Protein 6TCI (pdb70)

Radius of gyration: 10.43 Å; Cα contacts (8 Å, |Δi|>4): 102; chains: 1; bounding box: 25×22×24 Å

Secondary structure (DSSP, 8-state):
---SSPB-TT-BSHHHHHHHHHHHHTT---S---SB-SHHHHHHHHHHHHHTT---SS-B-HHHHHHHHHHT-

Structure (mmCIF, N/CA/C/O backbone):
data_6TCI
#
_entry.id   6TCI
#
_cell.length_a   43.330
_cell.length_b   43.330
_cell.length_c   72.270
_cell.angle_alpha   90.000
_cell.angle_beta   90.000
_cell.angle_gamma   90.000
#
_symmetry.space_group_name_H-M   'P 41 21 2'
#
loop_
_entity.id
_entity.type
_entity.pdbx_description
1 polymer 'Spore cortex-lytic enzyme'
2 water water
#
loop_
_atom_site.group_PDB
_atom_site.id
_atom_site.type_symbol
_atom_site.label_atom_id
_atom_site.label_alt_id
_atom_site.label_comp_id
_atom_site.label_asym_id
_atom_site.label_entity_id
_atom_site.la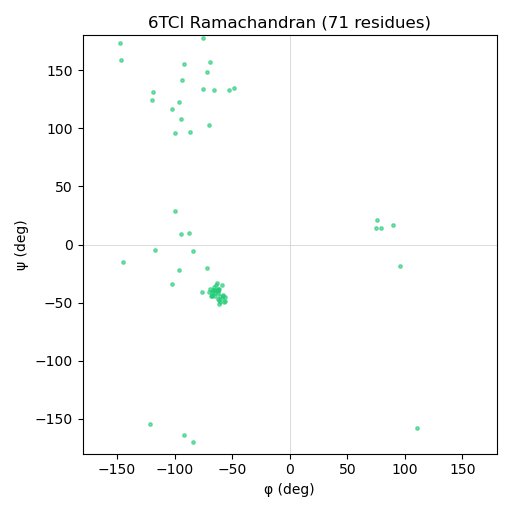bel_seq_id
_atom_site.pdbx_PDB_ins_code
_atom_site.Cartn_x
_atom_site.Cartn_y
_atom_site.Cartn_z
_atom_site.occupancy
_atom_site.B_iso_or_equiv
_atom_site.auth_seq_id
_atom_site.auth_comp_id
_atom_site.auth_asym_id
_atom_site.auth_atom_id
_atom_site.pdbx_PDB_model_num
ATOM 1 N N . ALA A 1 1 ? -15.02719 18.66432 -1.63702 1.000 39.02106 124 ALA A N 1
ATOM 2 C CA . ALA A 1 1 ? -13.65767 18.85833 -2.10034 1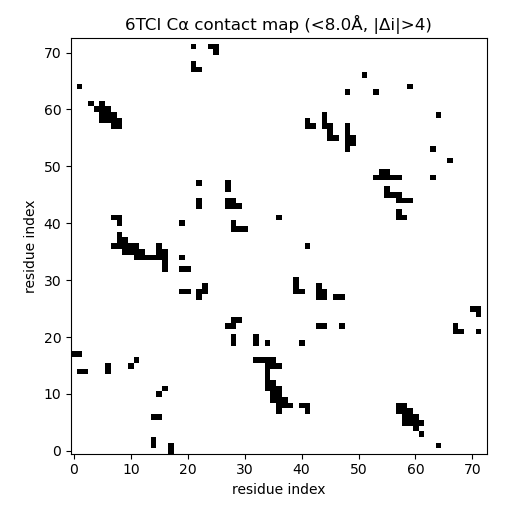.000 36.24268 124 ALA A CA 1
ATOM 3 C C . ALA A 1 1 ? -13.00527 17.56133 -2.59465 1.000 32.90867 124 ALA A C 1
ATOM 4 O O . ALA A 1 1 ? -11.84506 17.56610 -2.99986 1.000 34.54267 124 ALA A O 1
ATOM 6 N N . PHE A 1 2 ? -13.74684 16.45571 -2.55805 1.000 27.73112 125 PHE A N 1
ATOM 7 C CA . PHE A 1 2 ? -13.23404 15.19417 -3.07698 1.000 24.44433 125 PHE A CA 1
ATOM 8 C C . PHE A 1 2 ? -13.16679 15.22582 -4.60246 1.000 25.41168 125 PHE A C 1
ATOM 9 O O . PHE A 1 2 ? -13.97713 15.87229 -5.26949 1.000 27.74553 125 PHE A O 1
ATOM 17 N N . SER A 1 3 ? -12.19244 14.50748 -5.15455 1.000 24.05391 126 SER A N 1
ATOM 18 C CA . SER A 1 3 ? -12.16068 14.24880 -6.58635 1.000 24.50382 126 SER A CA 1
ATOM 19 C C . SER A 1 3 ? -13.20218 13.18472 -6.92792 1.000 24.44067 126 SER A C 1
ATOM 20 O O . SER A 1 3 ? -13.87336 12.63224 -6.04962 1.000 24.31349 126 SER A O 1
ATOM 23 N N . ASN A 1 4 ? -13.32727 12.87359 -8.21642 1.000 27.49594 127 ASN A N 1
ATOM 24 C CA . ASN A 1 4 ? -14.25043 11.84733 -8.68469 1.000 30.38737 127 ASN A CA 1
ATOM 25 C C . ASN A 1 4 ? -13.63856 10.44618 -8.69432 1.000 30.91177 127 ASN A C 1
ATOM 26 O O . ASN A 1 4 ? -14.24588 9.52135 -9.24639 1.000 32.07087 127 ASN A O 1
ATOM 31 N N . GLN A 1 5 ? -12.46048 10.27043 -8.10133 1.000 27.15725 128 GLN A N 1
ATOM 32 C CA . GLN A 1 5 ? -11.78343 8.98126 -8.07046 1.000 26.21461 128 GLN A CA 1
ATOM 33 C C . GLN A 1 5 ? -12.14225 8.23828 -6.79264 1.000 22.28048 128 GLN A C 1
ATOM 34 O O . GLN A 1 5 ? -12.26889 8.84204 -5.72376 1.000 23.76546 128 GLN A O 1
ATOM 40 N N . VAL A 1 6 ? -12.31390 6.92120 -6.91307 1.000 17.35404 129 VAL A N 1
ATOM 41 C CA . VAL A 1 6 ? -12.58720 6.09412 -5.74393 1.000 14.17799 129 VAL A CA 1
ATOM 42 C C . VAL A 1 6 ? -11.37039 6.10286 -4.83153 1.000 15.23988 129 VAL A C 1
ATOM 43 O O . VAL A 1 6 ? -10.23470 5.92150 -5.28649 1.000 19.09369 129 VAL A O 1
ATOM 47 N N . ILE A 1 7 ? -11.59853 6.31325 -3.53224 1.000 13.54884 130 ILE A N 1
ATOM 48 C CA . ILE A 1 7 ? -10.52675 6.31867 -2.54029 1.000 12.91449 130 ILE A CA 1
ATOM 49 C C . ILE A 1 7 ? -10.46579 4.93852 -1.90980 1.000 12.82856 130 ILE A C 1
ATOM 50 O O . ILE A 1 7 ? -11.45987 4.46423 -1.34488 1.000 12.88095 130 ILE A O 1
ATOM 55 N N . GLN A 1 8 ? -9.30392 4.29298 -1.98809 1.000 13.67082 131 GLN A N 1
ATOM 56 C CA . GLN A 1 8 ? -9.18569 2.94087 -1.46428 1.000 14.23314 131 GLN A CA 1
ATOM 57 C C . GLN A 1 8 ? -7.78084 2.71731 -0.93404 1.000 12.00637 131 GLN A C 1
ATOM 58 O O . GLN A 1 8 ? -6.88345 3.54282 -1.11050 1.000 14.03277 131 GLN A O 1
ATOM 64 N N . ARG A 1 9 ? -7.60760 1.56004 -0.30563 1.000 13.64143 132 ARG A N 1
ATOM 65 C CA . ARG A 1 9 ? -6.32987 1.14886 0.25089 1.000 14.66364 132 ARG A CA 1
ATOM 66 C C . ARG A 1 9 ? -5.19733 1.34031 -0.75030 1.000 15.28675 132 ARG A C 1
ATOM 67 O O . ARG A 1 9 ? -5.32090 0.98996 -1.92967 1.000 17.16303 132 ARG A O 1
ATOM 75 N N . GLY A 1 10 ? -4.08911 1.91121 -0.26916 1.000 15.43226 133 GLY A N 1
ATOM 76 C CA . GLY A 1 10 ? -2.93724 2.18989 -1.09508 1.000 16.17080 133 GLY A CA 1
ATOM 77 C C . GLY A 1 10 ? -2.88968 3.59694 -1.64345 1.000 18.27588 133 GLY A C 1
ATOM 78 O O . GLY A 1 10 ? -1.82033 4.04823 -2.07262 1.000 21.30342 133 GLY A O 1
ATOM 79 N N . ALA A 1 11 ? -4.01571 4.29787 -1.64663 1.000 16.62007 134 ALA A N 1
ATOM 80 C CA . ALA A 1 11 ? -4.04130 5.66531 -2.12244 1.000 17.24980 134 ALA A CA 1
ATOM 81 C C . ALA A 1 11 ? -3.29585 6.57971 -1.16038 1.000 17.99885 134 ALA A C 1
ATOM 82 O O . ALA A 1 11 ? -3.14613 6.29631 0.03546 1.000 16.73772 134 ALA A O 1
ATOM 84 N N . SER A 1 12 ? -2.84227 7.70437 -1.70100 1.000 20.08798 135 SER A N 1
ATOM 85 C CA . SER A 1 12 ? -2.23230 8.73777 -0.88938 1.000 20.01641 135 SER A CA 1
ATOM 86 C C . SER A 1 12 ? -2.56032 10.09256 -1.49304 1.000 20.17036 135 SER A C 1
ATOM 87 O O . SER A 1 12 ? -2.91965 10.20275 -2.66839 1.000 24.03228 135 SER A O 1
ATOM 90 N N . GLY A 1 13 ? -2.45972 11.12090 -0.66934 1.000 19.59661 136 GLY A N 1
ATOM 91 C CA . GLY A 1 13 ? -2.61998 12.47265 -1.14411 1.000 19.18099 136 GLY A CA 1
ATOM 92 C C . GLY A 1 13 ? -3.89370 13.12467 -0.63679 1.000 18.24789 136 GLY A C 1
ATOM 93 O O . GLY A 1 13 ? -4.48354 12.71392 0.36243 1.000 18.57311 136 GLY A O 1
ATOM 94 N N . GLU A 1 14 ? -4.32157 14.15212 -1.38219 1.000 20.40374 137 GLU A N 1
ATOM 95 C CA . GLU A 1 14 ? -5.31047 15.09594 -0.86326 1.000 23.00542 137 GLU A CA 1
ATOM 96 C C . GLU A 1 14 ? -6.64435 14.43307 -0.53993 1.000 19.37727 137 GLU A C 1
ATOM 97 O O . GLU A 1 14 ? -7.26443 14.76985 0.47474 1.000 19.53962 137 GLU A O 1
ATOM 103 N N . ASP A 1 15 ? -7.12496 13.51637 -1.39152 1.000 17.90222 138 ASP A N 1
ATOM 104 C CA . ASP A 1 15 ? -8.39343 12.84849 -1.10116 1.000 16.33103 138 ASP A CA 1
ATOM 105 C C . ASP A 1 15 ? -8.30499 12.06040 0.19427 1.000 14.20045 138 ASP A C 1
ATOM 106 O O . ASP A 1 15 ? -9.26866 12.00868 0.96324 1.000 14.29260 138 ASP A O 1
ATOM 111 N N . VAL A 1 16 ? -7.15765 11.42036 0.44243 1.000 14.06616 139 VAL A N 1
ATOM 112 C CA . VAL A 1 16 ? -6.99939 10.62710 1.65769 1.000 13.07996 139 VAL A CA 1
ATOM 113 C C . VAL A 1 16 ? -6.92485 11.52176 2.89054 1.000 14.15662 139 VAL A C 1
ATOM 114 O O . VAL A 1 16 ? -7.47839 11.18822 3.94599 1.000 14.42427 139 VAL A O 1
ATOM 118 N N . ILE A 1 17 ? -6.21285 12.65066 2.79142 1.000 14.83387 140 ILE A N 1
ATOM 119 C CA . ILE A 1 17 ? -6.18519 13.61520 3.89167 1.000 15.99316 140 ILE A CA 1
ATOM 120 C C . ILE A 1 17 ? -7.59799 14.05458 4.26013 1.000 16.26644 140 ILE A C 1
ATOM 121 O O . ILE A 1 17 ? -7.97231 14.06842 5.43747 1.000 16.70231 140 ILE A O 1
ATOM 126 N N . GLU A 1 18 ? -8.40033 14.43576 3.25911 1.000 13.82640 141 GLU A N 1
ATOM 127 C CA . GLU A 1 18 ? -9.76354 14.86734 3.56607 1.000 13.90944 141 GLU A CA 1
ATOM 128 C C . GLU A 1 18 ? -10.59989 13.71946 4.11950 1.000 13.73947 141 GLU A C 1
ATOM 129 O O . GLU A 1 18 ? -11.38370 13.91661 5.05811 1.000 13.14496 141 GLU A O 1
ATOM 135 N N . LEU A 1 19 ? -10.44033 12.51615 3.55959 1.000 13.27197 142 LEU A N 1
ATOM 136 C CA . LEU A 1 19 ? -11.17971 11.35673 4.05444 1.000 11.93247 142 LEU A CA 1
ATOM 137 C C . LEU A 1 19 ? -10.84570 11.07693 5.51738 1.000 12.94725 142 LEU A C 1
ATOM 138 O O . LEU A 1 19 ? -11.74464 10.90149 6.35342 1.000 13.04935 142 LEU A O 1
ATOM 143 N N . GLN A 1 20 ? -9.55065 11.02123 5.84010 1.000 13.05342 143 GLN A N 1
ATOM 144 C CA . GLN A 1 20 ? -9.14253 10.76588 7.21690 1.000 12.85213 143 GLN A CA 1
ATOM 145 C C . GLN A 1 20 ? -9.62785 11.86784 8.14457 1.000 14.08966 143 GLN A C 1
ATOM 146 O O . GLN A 1 20 ? -10.06119 11.59305 9.26635 1.000 15.03274 143 GLN A O 1
ATOM 152 N N . SER A 1 21 ? -9.56900 13.12042 7.68785 1.000 13.73606 144 SER A N 1
ATOM 153 C CA . SER A 1 21 ? -9.98239 14.23943 8.53099 1.000 14.41772 144 SER A CA 1
ATOM 154 C C . SER A 1 21 ? -11.48344 14.21506 8.79692 1.000 14.07304 144 SER A C 1
ATOM 155 O O . SER A 1 21 ? -11.92657 14.47186 9.93035 1.000 15.00742 144 SER A O 1
ATOM 158 N N . ARG A 1 22 ? -12.28838 13.94808 7.76286 1.000 13.46002 145 ARG A N 1
ATOM 159 C CA . ARG A 1 22 ? -13.73059 13.86233 7.98675 1.000 13.48109 145 ARG A CA 1
ATOM 160 C C . ARG A 1 22 ? -14.07456 12.68757 8.89464 1.000 14.04154 145 ARG A C 1
ATOM 161 O O . ARG A 1 22 ? -14.92078 12.81420 9.79055 1.000 15.04659 145 ARG A O 1
ATOM 169 N N . LEU A 1 23 ? -13.42203 11.53870 8.69021 1.000 13.67744 146 LEU A N 1
ATOM 170 C CA . LEU A 1 23 ? -13.67167 10.39435 9.56013 1.000 13.73228 146 LEU A CA 1
ATOM 171 C C . LEU A 1 23 ? -13.24479 10.69097 10.99251 1.000 15.29144 146 LEU A C 1
ATOM 172 O O . LEU A 1 23 ? -13.86905 10.21010 11.94006 1.000 17.79104 146 LEU A O 1
ATOM 177 N N . LYS A 1 24 ? -12.17097 11.46433 11.16977 1.000 15.70510 147 LYS A N 1
ATOM 178 C CA . LYS A 1 24 ? -11.75392 11.83495 12.51781 1.000 18.18159 147 LYS A CA 1
ATOM 179 C C . LYS A 1 24 ? -12.78002 12.75132 13.17030 1.000 19.16654 147 LYS A C 1
ATOM 180 O O . LYS A 1 24 ? -13.14782 12.55500 14.33522 1.000 22.22012 147 LYS A O 1
ATOM 186 N N . TYR A 1 25 ? -13.26476 13.74677 12.42236 1.000 18.38072 148 TYR A N 1
ATOM 187 C CA . TYR A 1 25 ? -14.26439 14.67020 12.95049 1.000 18.69634 148 TYR A CA 1
ATOM 188 C C . TYR A 1 25 ? -15.51780 13.93169 13.39567 1.000 22.23656 148 TYR A C 1
ATOM 189 O O . TYR A 1 25 ? -16.16212 14.32727 14.37739 1.000 23.91771 148 TYR A O 1
ATOM 198 N N . ASN A 1 26 ? -15.87167 12.86102 12.69221 1.000 23.46825 149 ASN A N 1
ATOM 199 C CA . ASN A 1 26 ? -17.02999 12.04381 13.01505 1.000 27.70329 14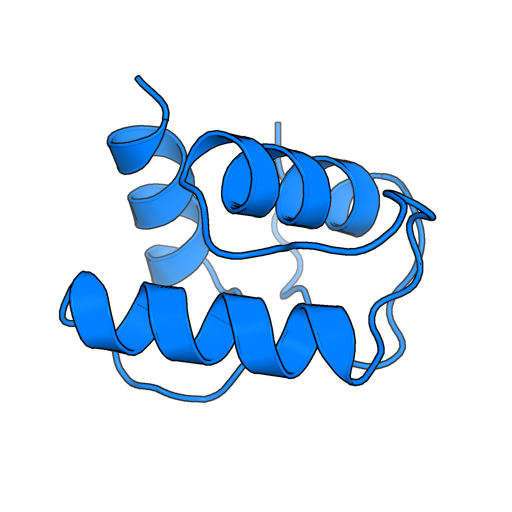9 ASN A CA 1
ATOM 200 C C . ASN A 1 26 ? -16.74838 10.99677 14.08920 1.000 28.32948 149 ASN A C 1
ATOM 201 O O . ASN A 1 26 ? -17.67928 10.30633 14.51215 1.000 32.90383 149 ASN A O 1
ATOM 206 N N . GLY A 1 27 ? -15.49907 10.85243 14.53237 1.000 27.52496 150 GLY A N 1
ATOM 207 C CA . GLY A 1 27 ? -15.15812 9.93560 15.60662 1.000 26.73581 150 GLY A CA 1
ATOM 208 C C . GLY A 1 27 ? -14.80048 8.53030 15.18234 1.000 27.18207 150 GLY A C 1
ATOM 209 O O . GLY A 1 27 ? -14.81517 7.62267 16.02366 1.000 31.97412 150 GLY A O 1
ATOM 210 N N . PHE A 1 28 ? -14.49720 8.31021 13.91002 1.000 24.34418 151 PHE A N 1
ATOM 211 C CA . PHE A 1 28 ? -14.16787 6.97495 13.43112 1.000 21.98884 151 PHE A CA 1
ATOM 212 C C . PHE A 1 28 ? -12.67723 6.74395 13.23526 1.000 23.23337 151 PHE A C 1
ATOM 213 O O . PHE A 1 28 ? -12.20875 5.61669 13.43427 1.000 25.77515 151 PHE A O 1
ATOM 221 N N . TYR A 1 29 ? -11.92487 7.76694 12.83694 1.000 22.96566 152 TYR A N 1
ATOM 222 C CA . TYR A 1 29 ? -10.50183 7.62861 12.55158 1.000 23.76231 152 TYR A CA 1
ATOM 223 C C . TYR A 1 29 ? -9.70487 8.18950 13.72114 1.000 27.90202 152 TYR A C 1
ATOM 224 O O . TYR A 1 29 ? -9.77402 9.39103 14.00068 1.000 28.35001 152 TYR A O 1
ATOM 233 N N . THR A 1 30 ? -8.93516 7.31713 14.38161 1.000 31.42210 153 THR A N 1
ATOM 234 C CA . THR A 1 30 ? -8.23191 7.63181 15.61807 1.000 34.15180 153 THR A CA 1
ATOM 235 C C . THR A 1 30 ? -6.77799 8.03462 15.41716 1.000 34.56405 153 THR A C 1
ATOM 236 O O . THR A 1 30 ? -6.21234 8.69586 16.29860 1.000 36.48243 153 THR A O 1
ATOM 240 N N . GLY A 1 31 ? -6.15956 7.65082 14.30253 1.000 33.39010 154 GLY A N 1
ATOM 241 C CA . GLY A 1 31 ? -4.73645 7.82722 14.11728 1.000 32.59072 154 GLY A CA 1
ATOM 242 C C . GLY A 1 31 ? -4.36460 9.21256 13.62560 1.000 31.51329 154 GLY A C 1
ATOM 243 O O . GLY A 1 31 ? -5.16943 10.14674 13.59423 1.000 30.47681 154 GLY A O 1
ATOM 244 N N . LYS A 1 32 ? -3.09729 9.34277 13.24529 1.000 31.43235 155 LYS A N 1
ATOM 245 C CA . LYS A 1 32 ? -2.59942 10.59510 12.70072 1.000 30.41140 155 LYS A CA 1
ATOM 246 C C . LYS A 1 32 ? -3.10182 10.74358 11.27379 1.000 26.98019 155 LYS A C 1
ATOM 247 O O . LYS A 1 32 ? -3.04753 9.79180 10.48515 1.000 26.36953 155 LYS A O 1
ATOM 250 N N . VAL A 1 33 ? -3.60769 11.92904 10.94360 1.000 24.38078 156 VAL A N 1
ATOM 251 C CA . VAL A 1 33 ? -3.95392 12.21862 9.56053 1.000 21.86400 156 VAL A CA 1
ATOM 252 C C . VAL A 1 33 ? -2.65193 12.34035 8.78664 1.000 22.49228 156 VAL A C 1
ATOM 253 O O . VAL A 1 33 ? -1.94753 13.35127 8.88922 1.000 24.94561 156 VAL A O 1
ATOM 257 N N . ASP A 1 34 ? -2.30695 11.29746 8.03202 1.000 21.60017 157 ASP A N 1
ATOM 258 C CA . ASP A 1 34 ? -1.05528 11.26913 7.29360 1.000 22.63471 157 ASP A CA 1
ATOM 259 C C . ASP A 1 34 ? -1.24246 11.20576 5.78680 1.000 20.38389 157 ASP A C 1
ATOM 260 O O . ASP A 1 34 ? -0.24716 11.26084 5.05560 1.000 20.89384 157 ASP A O 1
ATOM 265 N N . GLY A 1 35 ? -2.47654 11.08852 5.30345 1.000 19.40587 158 GLY A N 1
ATOM 266 C CA . GLY A 1 35 ? -2.69981 11.03660 3.87343 1.000 18.05583 158 GLY A CA 1
ATOM 267 C C . GLY A 1 35 ? -2.34611 9.72824 3.20293 1.000 18.47064 158 GLY A C 1
ATOM 268 O O . GLY A 1 35 ? -2.27183 9.68649 1.97586 1.000 19.47082 158 GLY A O 1
ATOM 269 N N . VAL A 1 36 ? -2.14165 8.65214 3.96163 1.000 18.35283 159 VAL A N 1
ATOM 270 C CA . VAL A 1 36 ? -1.83896 7.33368 3.40760 1.000 18.53589 159 VAL A CA 1
ATOM 271 C C . VAL A 1 36 ? -2.93623 6.37001 3.84704 1.000 16.86434 159 VAL A C 1
ATOM 272 O O . VAL A 1 36 ? -3.18068 6.21108 5.04885 1.000 17.62188 159 VAL A O 1
ATOM 276 N N . PHE A 1 37 ? -3.58216 5.71715 2.87960 1.000 14.75770 160 PHE A N 1
ATOM 277 C CA . PHE A 1 37 ? -4.74045 4.85995 3.15138 1.000 13.61169 160 PHE A CA 1
ATOM 278 C C . PHE A 1 37 ? -4.24288 3.45739 3.50723 1.000 15.03664 160 PHE A C 1
ATOM 279 O O . PHE A 1 37 ? -3.96196 2.63612 2.62685 1.000 16.00686 160 PHE A O 1
ATOM 287 N N . GLY A 1 38 ? -4.14634 3.17819 4.80560 1.000 15.81587 161 GLY A N 1
ATOM 288 C CA . GLY A 1 38 ? -3.80629 1.85068 5.28008 1.000 13.78960 161 GLY A CA 1
ATOM 289 C C . GLY A 1 38 ? -4.87994 1.27303 6.18321 1.000 13.03498 161 GLY A C 1
ATOM 290 O O . GLY A 1 38 ? -6.04290 1.68113 6.10455 1.000 13.87599 161 GLY A O 1
ATOM 291 N N . TRP A 1 39 ? -4.49190 0.35155 7.06929 1.000 14.65798 162 TRP A N 1
ATOM 292 C CA . TRP A 1 39 ? -5.46056 -0.37242 7.88922 1.000 14.10676 162 TRP A CA 1
ATOM 293 C C . TRP A 1 39 ? -6.34521 0.57057 8.69499 1.000 14.95828 162 TRP A C 1
ATOM 294 O O . TRP A 1 39 ? -7.56816 0.38261 8.76375 1.000 14.76557 162 TRP A O 1
ATOM 305 N N . GLY A 1 40 ? -5.75233 1.58768 9.32010 1.000 15.47687 163 GLY A N 1
ATOM 306 C CA . GLY A 1 40 ? -6.54063 2.44837 10.18093 1.000 16.56288 163 GLY A CA 1
ATOM 307 C C . GLY A 1 40 ? -7.62190 3.19086 9.42741 1.000 15.71249 163 GLY A C 1
ATOM 308 O O . GLY A 1 40 ? -8.70401 3.44090 9.96851 1.000 15.93542 163 GLY A O 1
ATOM 309 N N . THR A 1 41 ? -7.34803 3.54637 8.17183 1.000 13.70166 164 THR A N 1
ATOM 310 C CA . THR A 1 41 ? -8.33751 4.21629 7.33812 1.000 13.62914 164 THR A CA 1
ATOM 311 C C . THR A 1 41 ? -9.38889 3.23382 6.83705 1.000 13.88590 164 THR A C 1
ATOM 312 O O . THR A 1 41 ? -10.58038 3.55784 6.79989 1.000 13.65988 164 THR A O 1
ATOM 316 N N . TYR A 1 42 ? -8.95224 2.03201 6.45198 1.000 12.48366 165 TYR A N 1
ATOM 317 C CA . TYR A 1 42 ? -9.87041 0.97158 6.04762 1.000 12.73232 165 TYR A CA 1
ATOM 318 C C 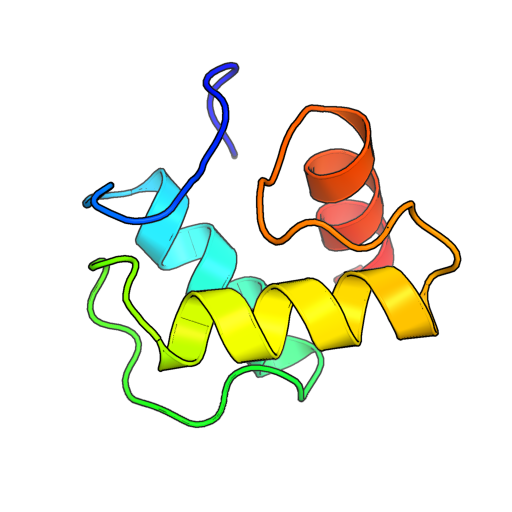. TYR A 1 42 ? -10.85774 0.66410 7.16312 1.000 12.63720 165 TYR A C 1
ATOM 319 O O . TYR A 1 42 ? -12.07530 0.61512 6.94170 1.000 12.14093 165 T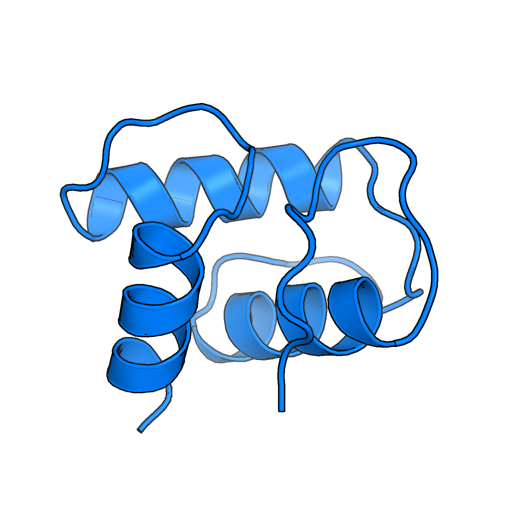YR A O 1
ATOM 328 N N . TRP A 1 43 ? -10.34092 0.46453 8.38281 1.000 12.39794 166 TRP A N 1
ATOM 329 C CA . TRP A 1 43 ? -11.17797 0.16496 9.54156 1.000 13.41564 166 TRP A CA 1
ATOM 330 C C . TRP A 1 43 ? -12.15872 1.29925 9.83010 1.000 13.98585 166 TRP A C 1
ATOM 331 O O . TRP A 1 43 ? -13.36786 1.07317 9.97744 1.000 14.46028 166 TRP A O 1
ATOM 342 N N . ALA A 1 44 ? -11.64885 2.53143 9.92442 1.000 12.87321 167 ALA A N 1
ATOM 343 C CA . ALA A 1 44 ? -12.51444 3.67651 10.19124 1.000 13.07916 167 ALA A CA 1
ATOM 344 C C . ALA A 1 44 ? -13.59426 3.81317 9.13027 1.000 12.37036 167 ALA A C 1
ATOM 345 O O . ALA A 1 44 ? -14.75806 4.08209 9.44601 1.000 12.85207 167 ALA A O 1
ATOM 347 N N . LEU A 1 45 ? -13.22223 3.64964 7.85663 1.000 11.10264 168 LEU A N 1
ATOM 348 C CA . LEU A 1 45 ? -14.19267 3.84229 6.78666 1.000 11.47518 168 LEU A CA 1
ATOM 349 C C . LEU A 1 45 ? -15.26460 2.76572 6.81405 1.000 11.74496 168 LEU A C 1
ATOM 350 O O . LEU A 1 45 ? -16.44916 3.06465 6.63016 1.000 12.28434 168 LEU A O 1
ATOM 355 N N . ARG A 1 46 ? -14.87659 1.51275 7.06599 1.000 12.99371 169 ARG A N 1
ATOM 356 C CA . ARG A 1 46 ? -15.87968 0.45672 7.16589 1.000 13.98045 169 ARG A CA 1
ATOM 357 C C . ARG A 1 46 ? -16.83333 0.69514 8.33488 1.000 15.60767 169 ARG A C 1
ATOM 358 O O . ARG A 1 46 ? -18.03975 0.45619 8.21360 1.000 16.61920 169 ARG A O 1
ATOM 366 N N . ASN A 1 47 ? -16.31541 1.16702 9.47329 1.000 13.77873 170 ASN A N 1
ATOM 367 C CA . ASN A 1 47 ? -17.19658 1.45432 10.60458 1.000 15.69724 170 ASN A CA 1
ATOM 368 C C . ASN A 1 47 ? -18.13832 2.60690 10.28843 1.000 15.33287 170 ASN A C 1
ATOM 369 O O . ASN A 1 47 ? -19.30245 2.59996 10.70857 1.000 17.30730 170 ASN A O 1
ATOM 374 N N . PHE A 1 48 ? -17.65056 3.60962 9.55126 1.000 14.66135 171 PHE A N 1
ATOM 375 C CA . PHE A 1 48 ? -18.52153 4.68934 9.10371 1.000 14.62740 171 PHE A CA 1
ATOM 376 C C . PHE A 1 48 ? -19.61476 4.15689 8.18706 1.000 13.46197 171 PHE A C 1
ATOM 377 O O . PHE A 1 48 ? -20.79238 4.50086 8.34036 1.000 14.59575 171 PHE A O 1
ATOM 385 N N . GLN A 1 49 ? -19.23324 3.32224 7.21082 1.000 14.30979 172 GLN A N 1
ATOM 386 C CA . GLN A 1 49 ? -20.22740 2.76362 6.29989 1.000 15.15230 172 GLN A CA 1
ATOM 387 C C . GLN A 1 49 ? -21.29772 1.98609 7.05470 1.000 18.73402 172 GLN A C 1
ATOM 388 O O . GLN A 1 49 ? -22.49216 2.13825 6.77438 1.000 18.84959 172 GLN A O 1
ATOM 394 N N . GLU A 1 50 ? -20.88979 1.16113 8.02407 1.000 19.38177 173 GLU A N 1
ATOM 395 C CA . GLU A 1 50 ? -21.85002 0.38415 8.80174 1.000 21.31450 173 GLU A CA 1
ATOM 396 C C . GLU A 1 50 ? -22.80084 1.29597 9.56556 1.000 21.56546 173 GLU A C 1
ATOM 397 O O . GLU A 1 50 ? -24.02292 1.10622 9.52927 1.000 22.74494 173 GLU A O 1
ATOM 403 N N . LYS A 1 51 ? -22.25440 2.30594 10.24996 1.000 19.98823 174 LYS A N 1
ATOM 404 C CA . LYS A 1 51 ? -23.08120 3.20025 11.05486 1.000 18.50172 174 LYS A CA 1
ATOM 405 C C . LYS A 1 51 ? -24.09013 3.95007 10.19480 1.000 18.25490 174 LYS A C 1
ATOM 406 O O . LYS A 1 51 ? -25.22858 4.18380 10.62107 1.000 20.32842 174 LYS A O 1
ATOM 412 N N . PHE A 1 52 ? -23.68372 4.35264 8.98759 1.000 19.25594 175 PHE A N 1
ATOM 413 C CA . PHE A 1 52 ? -24.52099 5.18684 8.13540 1.000 18.98050 175 PHE A CA 1
ATOM 414 C C . PHE A 1 52 ? -25.34709 4.39538 7.12664 1.000 20.89837 175 PHE A C 1
ATOM 415 O O . PHE A 1 52 ? -25.98657 4.99712 6.25697 1.000 22.51739 175 PHE A O 1
ATOM 423 N N . GLY A 1 53 ? -25.37260 3.06885 7.24211 1.000 20.38706 176 GLY A N 1
ATOM 424 C CA . GLY A 1 53 ? -26.23977 2.25129 6.41314 1.000 21.34948 176 GLY A CA 1
ATOM 425 C C . GLY A 1 53 ? -25.78121 2.05681 4.98822 1.000 23.62230 176 GLY A C 1
ATOM 426 O O . GLY A 1 53 ? -26.60461 1.72757 4.12487 1.000 26.17642 176 GLY A O 1
ATOM 427 N N . LEU A 1 54 ? -24.49377 2.25184 4.71092 1.000 20.97014 177 LEU A N 1
ATOM 428 C CA . LEU A 1 54 ? -23.91331 2.01565 3.40157 1.000 19.00860 177 LEU A CA 1
ATOM 429 C C . LEU A 1 54 ? -23.37531 0.59524 3.32068 1.000 20.53334 177 LEU A C 1
ATOM 430 O O . LEU A 1 54 ? -23.04019 -0.01242 4.34506 1.000 21.89299 177 LEU A O 1
ATOM 435 N N . PRO A 1 55 ? -23.27788 0.03888 2.11501 1.000 21.94893 178 PRO A N 1
ATOM 436 C CA . PRO A 1 55 ? -22.54171 -1.21852 1.94273 1.000 22.21027 178 PRO A CA 1
ATOM 437 C C . PRO A 1 55 ? -21.14713 -1.08008 2.53046 1.000 20.62709 178 PRO A C 1
ATOM 438 O O . PRO A 1 55 ? -20.45647 -0.08546 2.30020 1.000 20.15753 178 PRO A O 1
ATOM 442 N N . VAL A 1 56 ? -20.74545 -2.07855 3.31069 1.000 19.69475 179 VAL A N 1
ATOM 443 C CA . VAL A 1 56 ? -19.49593 -2.03438 4.06144 1.000 18.39671 179 VAL A CA 1
ATOM 444 C C . VAL A 1 56 ? -18.41647 -2.71284 3.22770 1.000 18.03500 179 VAL A C 1
ATOM 445 O O . VAL A 1 56 ? -18.41848 -3.93789 3.06513 1.000 21.15584 179 VAL A O 1
ATOM 449 N N . ASP A 1 57 ? -17.48799 -1.91667 2.69305 1.000 16.36675 180 ASP A N 1
ATOM 450 C CA . ASP A 1 57 ? -16.44555 -2.47535 1.83789 1.000 16.96320 180 ASP A CA 1
ATOM 451 C C . ASP A 1 57 ? -15.08728 -1.78978 1.98272 1.000 15.80755 180 ASP A C 1
ATOM 452 O O . ASP A 1 57 ? -14.07067 -2.33716 1.54182 1.000 17.21311 180 ASP A O 1
ATOM 457 N N . GLY A 1 58 ? -15.04066 -0.60531 2.59572 1.000 14.32712 181 GLY A N 1
ATOM 458 C CA . GLY A 1 58 ? -13.76747 0.07205 2.73803 1.000 15.00968 181 GLY A CA 1
ATOM 459 C C . GLY A 1 58 ? -13.27475 0.80121 1.50914 1.000 13.74837 181 GLY A C 1
ATOM 460 O O . GLY A 1 58 ? -12.09693 1.17843 1.46682 1.000 14.60728 181 GLY A O 1
ATOM 461 N N . LEU A 1 59 ? -14.13225 1.02617 0.51447 1.000 14.03276 182 LEU A N 1
ATOM 462 C CA . LEU A 1 59 ? -13.80768 1.83610 -0.65354 1.000 14.63153 182 LEU A CA 1
ATOM 463 C C . LEU A 1 59 ? -14.77218 3.00701 -0.68439 1.000 13.67503 182 LEU A C 1
ATOM 464 O O . LEU A 1 59 ? -15.98456 2.81042 -0.56831 1.000 15.86202 182 LEU A O 1
ATOM 469 N N . ALA A 1 60 ? -14.24848 4.21966 -0.86130 1.000 11.32224 183 ALA A N 1
ATOM 470 C CA . ALA A 1 60 ? -15.09050 5.41451 -0.86183 1.000 12.34933 183 ALA A CA 1
ATOM 471 C C . ALA A 1 60 ? -15.36152 5.82964 -2.30324 1.000 14.06777 183 ALA A C 1
ATOM 472 O O . ALA A 1 60 ? -14.54227 6.50671 -2.92882 1.000 14.32858 183 ALA A O 1
ATOM 474 N N . GLY A 1 61 ? -16.50460 5.39605 -2.82977 1.000 14.43179 184 GLY A N 1
ATOM 475 C CA . GLY A 1 61 ? -17.04059 5.88889 -4.08205 1.000 15.08279 184 GLY A CA 1
ATOM 476 C C . GLY A 1 61 ? -17.97904 7.05795 -3.84971 1.000 14.68488 184 GLY A C 1
ATOM 477 O O . GLY A 1 61 ? -18.00553 7.66282 -2.77960 1.000 14.92171 184 GLY A O 1
ATOM 478 N N . ALA A 1 62 ? -18.77434 7.36087 -4.88352 1.000 17.39169 185 ALA A N 1
ATOM 479 C CA . ALA A 1 62 ? -19.61391 8.56173 -4.85504 1.000 18.22972 185 ALA A CA 1
ATOM 480 C C . ALA A 1 62 ? -20.57522 8.55964 -3.67050 1.000 18.41827 185 ALA A C 1
ATOM 481 O O . ALA A 1 62 ? -20.70258 9.56352 -2.95919 1.000 18.09978 185 ALA A O 1
ATOM 483 N N . LYS A 1 63 ? -21.25118 7.43474 -3.42241 1.000 19.08989 186 LYS A N 1
ATOM 484 C CA . LYS A 1 63 ? -22.27659 7.42484 -2.38194 1.000 18.50695 186 LYS A CA 1
ATOM 485 C C . LYS A 1 63 ? -21.66572 7.55352 -0.99065 1.000 16.42696 186 LYS A C 1
ATOM 486 O O . LYS A 1 63 ? -22.21607 8.24759 -0.12203 1.000 15.98771 186 LYS A O 1
ATOM 490 N N . THR A 1 64 ? -20.51920 6.91262 -0.76462 1.000 14.04492 187 THR A N 1
ATOM 491 C CA . THR A 1 64 ? -19.85386 7.02226 0.52839 1.000 13.16775 187 THR A CA 1
ATOM 492 C C . THR A 1 64 ? -19.31519 8.42992 0.74606 1.000 12.69473 187 THR A C 1
ATOM 493 O O . THR A 1 64 ? -19.45368 8.99075 1.84092 1.000 13.58849 187 THR A O 1
ATOM 497 N N . LYS A 1 65 ? -18.68588 9.01590 -0.27534 1.000 14.60890 188 LYS A N 1
ATOM 498 C CA . LYS A 1 65 ? -18.20638 10.39119 -0.13936 1.000 15.21725 188 LYS A CA 1
ATOM 499 C C . LYS A 1 65 ? -19.35397 11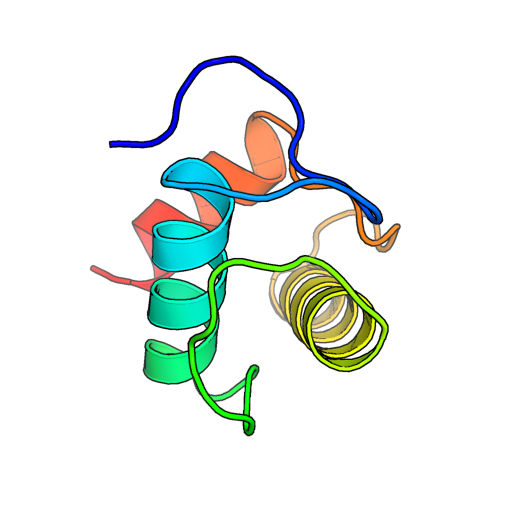.34778 0.14599 1.000 14.71622 188 LYS A C 1
ATOM 500 O O . LYS A 1 65 ? -19.23666 12.23307 1.00330 1.000 15.97736 188 LYS A O 1
ATOM 506 N N . GLN A 1 66 ? -20.46505 11.20017 -0.58072 1.000 14.34793 189 GLN A N 1
ATOM 507 C CA . GLN A 1 66 ? -21.59535 12.09689 -0.37265 1.000 16.43133 189 GLN A CA 1
ATOM 508 C C . GLN A 1 66 ? -22.14133 11.97041 1.04014 1.000 16.05618 189 GLN A C 1
ATOM 509 O O . GLN A 1 66 ? -22.48864 12.97704 1.67301 1.000 16.94880 189 GLN A O 1
ATOM 515 N N . MET A 1 67 ? -22.20492 10.74014 1.55893 1.000 16.38589 190 MET A N 1
ATOM 516 C CA . MET A 1 67 ? -22.66790 10.53885 2.92636 1.000 16.97227 190 MET A CA 1
ATOM 517 C C . MET A 1 67 ? -21.70163 11.15096 3.93378 1.000 16.37401 190 MET A C 1
ATOM 518 O O . MET A 1 67 ? -22.12958 11.73342 4.93532 1.000 17.64958 190 MET A O 1
ATOM 523 N N . LEU A 1 68 ? -20.39844 11.02704 3.68531 1.000 14.96714 191 LEU A N 1
ATOM 524 C CA . LEU A 1 68 ? -19.41343 11.56801 4.61302 1.000 15.59167 191 LEU A CA 1
ATOM 525 C C . LEU A 1 68 ? -19.47413 13.09186 4.65173 1.000 15.81695 191 LEU A C 1
ATOM 526 O O . LEU A 1 68 ? -19.36039 13.69765 5.72746 1.000 17.62478 191 LEU A O 1
ATOM 531 N N . VAL A 1 69 ? -19.67928 13.72649 3.49440 1.000 14.91827 192 VAL A N 1
ATOM 532 C CA . VAL A 1 69 ? -19.85933 15.17400 3.45007 1.000 15.34937 192 VAL A CA 1
ATOM 533 C C . VAL A 1 69 ? -21.13343 15.58303 4.18524 1.000 17.64984 192 VAL A C 1
ATOM 534 O O . VAL A 1 69 ? -21.13596 16.54734 4.9618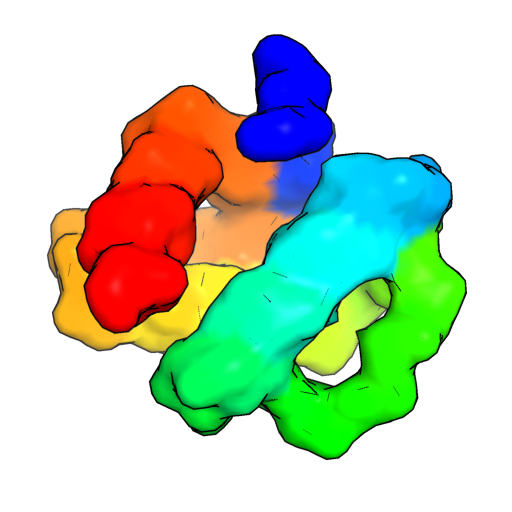2 1.000 20.25732 192 VAL A O 1
ATOM 538 N N . LYS A 1 70 ? -22.23296 14.86290 3.95895 1.000 18.82608 193 LYS A N 1
ATOM 539 C CA . LYS A 1 70 ? -23.47983 15.17372 4.65268 1.000 21.99781 193 LYS A CA 1
ATOM 540 C C . LYS A 1 70 ? -23.33409 14.99892 6.16145 1.000 23.87697 193 LYS A C 1
ATOM 541 O O . LYS A 1 70 ? -23.83875 15.81444 6.94307 1.000 26.40469 193 LYS A O 1
ATOM 546 N N . ALA A 1 71 ? -22.61586 13.95883 6.58964 1.000 24.22316 194 ALA A N 1
ATOM 547 C CA . ALA A 1 71 ? -22.45354 13.67131 8.01034 1.000 25.30225 194 ALA A CA 1
ATOM 548 C C . ALA A 1 71 ? -21.54005 14.66223 8.72398 1.000 28.19221 194 ALA A C 1
ATOM 549 O O . ALA A 1 71 ? -21.59582 14.74915 9.95484 1.000 33.49948 194 ALA A O 1
ATOM 551 N N . THR A 1 72 ? -20.68712 15.38470 7.99542 1.000 27.35433 195 THR A N 1
ATOM 552 C CA . THR A 1 72 ? -19.78429 16.38209 8.56809 1.000 31.19222 195 THR A CA 1
ATOM 553 C C . THR A 1 72 ? -20.30781 17.80343 8.41455 1.000 34.35258 195 THR A C 1
ATOM 554 O O . THR A 1 72 ? -19.51505 18.74460 8.31787 1.000 36.21648 195 THR A O 1
ATOM 558 N N . LYS A 1 73 ? -21.61998 17.98181 8.37409 1.000 36.61550 196 LYS A N 1
ATOM 559 C CA . LYS A 1 73 ? -22.18247 19.32361 8.21993 1.000 40.56435 196 LYS A CA 1
ATOM 560 C C . LYS A 1 73 ? -22.61664 19.90896 9.56917 1.000 42.26103 196 LYS A C 1
ATOM 561 O O . LYS A 1 73 ? -21.98116 19.65304 10.59761 1.000 42.95030 196 LYS A O 1
#

Nearest PDB structures (foldseek):
  6tci-assembly1_A  TM=1.014E+00  e=3.621E-14  Bacillus cereus ATCC 14579
  3bkv-assembly1_A  TM=9.328E-01  e=3.492E-05  Phikzvirus phiKZ
  4lpq-assembly1_A  TM=9.207E-01  e=5.199E-05  Xylanimonas cellulosilytica DSM 15894
  4c2c-assembly1_A  TM=9.597E-01  e=1.746E-03  Bacillus subtilis subsp. subtilis str. 168
  4c2g-assembly1_A-2  TM=9.621E-01  e=4.135E-03  Bacillus subtilis subsp. subtilis str. 168

CATH classification: 1.10.101.10

Organism: Bacillus cereus (strain ATCC 14579 / DSM 31 / CCUG 7414 / JCM 2152 / NBRC 15305 / NCIMB 9373 / NCTC 2599 / NRRL B-3711) (NCBI:txid226900)

Foldseek 3Di:
DADQDKDAAAFFDDNQLVLLVLLVLVPQQDDDSDRHHDDSQQRSLQVVCVVQVHPRDSIDHDVSVVVSVVSSD

Solvent-accessible surface area: 4431 Å² total; per-residue (Å²): 119,37,53,138,114,82,3,84,182,63,34,84,31,153,30,1,78,32,0,0,47,54,0,82,176,43,66,37,17,129,34,101,50,89,2,85,3,31,170,34,2,70,134,0,0,73,53,0,1,125,152,72,70,21,105,54,60,2,75,0,21,66,116,10,15,118,56,0,63,143,30,26,125

Sequence (73 aa):
AFSNQVIQRGASGEDVIELQSRLKYNGFYTGKVDGVFGWGTYWALRNFQEKFGLPVDGLAGAKTKQMLVKATK

B-factor: mean 22.2, std 8.98, range [10.52, 63.51]

InterPro domains:
  IPR002477 Peptidoglycan binding-like [PF01471] (43-99)
  IPR011105 Cell wall hydrolase, SleB [PF07486] (160-258)
  IPR014224 Spore cortex-lytic enzyme SleB [TIGR02869] (32-259)
  IPR036365 PGBD-like superfamily [SSF47090] (34-100)
  IPR036366 PGBD superfamily [G3DSA:1.10.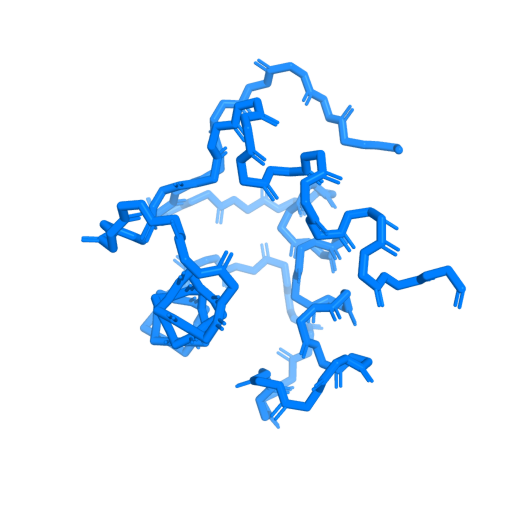101.10] (30-108)
  IPR042047 Cell wall hydrolase SleB, domain 1 [G3DSA:1.10.10.2520] (144-223)